Protein AF-G0JTK8-F1 (afdb_monomer_lite)

Radius of gyration: 29.59 Å; chains: 1; bounding box: 89×39×54 Å

pLDDT: mean 81.81, std 18.95, range [41.31, 98.69]

Secondary structure (DSSP, 8-state):
-------SSTT-----HHHHTT------S-HHHHHHHHHHHHHHHHHHHHHHHHHHHHHHHHHHHHHHHHTTSS------------PPP------

Organism: NCBI:txid743299

Sequence (95 aa):
MELASTGTTGSHQRIGPEHVLKLVLHVPNAISEQQAIAAILSDMDTEITTLESRRNKTKRLKQGMMQELLTGRIRLPMEHSAVSVKTKPTVGMLQ

Structure (mmCIF, N/CA/C/O backbone):
data_AF-G0JTK8-F1
#
_entry.id   AF-G0JTK8-F1
#
loop_
_atom_site.group_PDB
_atom_site.id
_atom_site.type_symbol
_atom_site.label_atom_id
_atom_site.label_alt_id
_atom_site.label_comp_id
_atom_site.label_asym_id
_atom_site.label_entity_id
_atom_site.label_seq_id
_atom_site.pdbx_PDB_ins_code
_atom_site.Cartn_x
_atom_site.Cartn_y
_atom_site.Cartn_z
_atom_site.occupancy
_atom_site.B_iso_or_equiv
_atom_site.auth_seq_id
_atom_site.auth_comp_id
_atom_site.auth_asym_id
_atom_site.auth_atom_id
_atom_site.pdbx_PDB_model_num
ATOM 1 N N . MET A 1 1 ? 31.969 -5.053 1.521 1.00 41.66 1 MET A N 1
ATOM 2 C CA . MET A 1 1 ? 31.195 -3.883 1.061 1.00 41.66 1 MET A CA 1
ATOM 3 C C . MET A 1 1 ? 31.315 -2.843 2.163 1.00 41.66 1 MET A C 1
ATOM 5 O O . MET A 1 1 ? 30.762 -3.045 3.234 1.00 41.66 1 MET A O 1
ATOM 9 N N . GLU A 1 2 ? 32.192 -1.859 1.973 1.00 41.31 2 GLU A N 1
ATOM 10 C CA . GLU A 1 2 ? 32.526 -0.843 2.979 1.00 41.31 2 GLU A CA 1
ATOM 11 C C . GLU A 1 2 ? 31.340 0.113 3.165 1.00 41.31 2 GLU A C 1
ATOM 13 O O . GLU A 1 2 ? 30.800 0.634 2.189 1.00 41.31 2 GLU A O 1
ATOM 18 N N . LEU A 1 3 ? 30.898 0.312 4.406 1.00 48.00 3 LEU A N 1
ATOM 19 C CA . LEU A 1 3 ? 29.802 1.224 4.724 1.00 48.00 3 LEU A CA 1
ATOM 20 C C . LEU A 1 3 ? 30.316 2.666 4.625 1.00 48.00 3 LEU A C 1
ATOM 22 O O . LEU A 1 3 ? 30.929 3.183 5.556 1.00 48.00 3 LEU A O 1
ATOM 26 N N . ALA A 1 4 ? 30.048 3.310 3.486 1.00 51.16 4 ALA A N 1
ATOM 27 C CA . ALA A 1 4 ? 30.326 4.720 3.207 1.00 51.16 4 ALA A CA 1
ATOM 28 C C . ALA A 1 4 ? 29.389 5.654 4.002 1.00 51.16 4 ALA A C 1
ATOM 30 O O . ALA A 1 4 ? 28.544 6.367 3.464 1.00 51.16 4 ALA A O 1
ATOM 31 N N . SER A 1 5 ? 29.528 5.620 5.325 1.00 51.78 5 SER A N 1
ATOM 32 C CA . SER A 1 5 ? 28.862 6.513 6.266 1.00 51.78 5 SER A CA 1
ATOM 33 C C . SER A 1 5 ? 29.713 7.763 6.486 1.00 51.78 5 SER A C 1
ATOM 35 O O . SER A 1 5 ? 30.521 7.815 7.413 1.00 51.78 5 SER A O 1
ATOM 37 N N . THR A 1 6 ? 29.526 8.804 5.679 1.00 63.22 6 THR A N 1
ATOM 38 C CA . THR A 1 6 ? 30.150 10.110 5.944 1.00 63.22 6 THR A CA 1
ATOM 39 C C . THR A 1 6 ? 29.228 10.958 6.819 1.00 63.22 6 THR A C 1
ATOM 41 O O . THR A 1 6 ? 28.495 11.819 6.338 1.00 63.22 6 THR A O 1
ATOM 44 N N . GLY A 1 7 ? 29.255 10.684 8.123 1.00 54.94 7 GLY A N 1
ATOM 45 C CA . GLY A 1 7 ? 28.652 11.521 9.156 1.00 54.94 7 GLY A CA 1
ATOM 46 C C . GLY A 1 7 ? 29.516 11.492 10.413 1.00 54.94 7 GLY A C 1
ATOM 47 O O . GLY A 1 7 ? 29.771 10.424 10.966 1.00 54.94 7 GLY A O 1
ATOM 48 N N . THR A 1 8 ? 29.999 12.651 10.859 1.00 62.47 8 THR A N 1
ATOM 49 C CA . THR A 1 8 ? 30.563 12.802 12.205 1.00 62.47 8 THR A CA 1
ATOM 50 C C . THR A 1 8 ? 29.412 12.659 13.198 1.00 62.47 8 THR A C 1
ATOM 52 O O . THR A 1 8 ? 28.479 13.458 13.154 1.00 62.47 8 THR A O 1
ATOM 55 N N . THR A 1 9 ? 29.479 11.647 14.066 1.00 60.41 9 THR A N 1
ATOM 56 C CA . THR A 1 9 ? 28.398 11.193 14.963 1.00 60.41 9 THR A CA 1
ATOM 57 C C . THR A 1 9 ? 27.285 10.454 14.207 1.00 60.41 9 THR A C 1
ATOM 59 O O . THR A 1 9 ? 26.580 11.023 13.380 1.00 60.41 9 THR A O 1
ATOM 62 N N . GLY A 1 10 ? 27.130 9.155 14.484 1.00 59.59 10 GLY A N 1
ATOM 63 C CA . GLY A 1 10 ? 26.256 8.210 13.770 1.00 59.59 10 GLY A CA 1
ATOM 64 C C . GLY A 1 10 ? 24.741 8.434 13.889 1.00 59.59 10 GLY A C 1
ATOM 65 O O . GLY A 1 10 ? 23.996 7.462 13.876 1.00 59.59 10 GLY A O 1
ATOM 66 N N . SER A 1 11 ? 24.268 9.676 14.022 1.00 66.44 11 SER A N 1
ATOM 67 C CA . SER A 1 11 ? 22.844 10.006 14.140 1.00 66.44 11 SER A CA 1
ATOM 68 C C . SER A 1 11 ? 22.182 10.451 12.830 1.00 66.44 11 SER A C 1
ATOM 70 O O . SER A 1 11 ? 20.962 10.392 12.749 1.00 66.44 11 SER A O 1
ATOM 72 N N . HIS A 1 12 ? 22.928 10.806 11.774 1.00 67.19 12 HIS A N 1
ATOM 73 C CA . HIS A 1 12 ? 22.353 11.138 10.459 1.00 67.19 12 HIS A CA 1
ATOM 74 C C . HIS A 1 12 ? 23.293 10.750 9.306 1.00 67.19 12 HIS A C 1
ATOM 76 O O . HIS A 1 12 ? 24.052 11.570 8.791 1.00 67.19 12 HIS A O 1
ATOM 82 N N . GLN A 1 13 ? 23.240 9.484 8.882 1.00 73.44 13 GLN A N 1
ATOM 83 C CA . GLN A 1 13 ? 23.918 9.040 7.662 1.00 73.44 13 GLN A CA 1
ATOM 84 C C . GLN A 1 13 ? 23.171 9.550 6.434 1.00 73.44 13 GLN A C 1
ATOM 86 O O . GLN A 1 13 ? 22.026 9.179 6.175 1.00 73.44 13 GLN A O 1
ATOM 91 N N . ARG A 1 14 ? 23.838 10.408 5.663 1.00 79.56 14 ARG A N 1
ATOM 92 C CA . ARG A 1 14 ? 23.318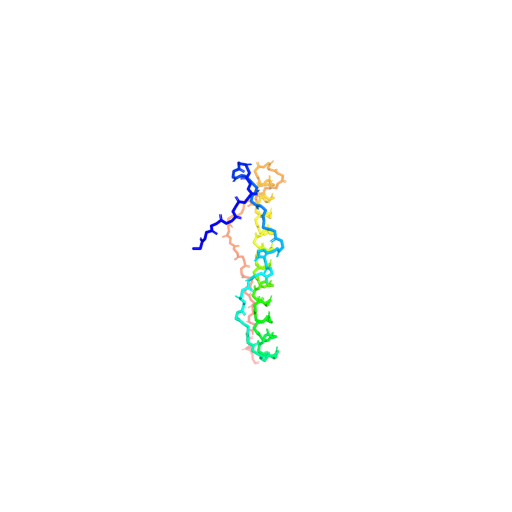 10.885 4.387 1.00 79.56 14 ARG A CA 1
ATOM 93 C C . ARG A 1 14 ? 23.700 9.901 3.288 1.00 79.56 14 ARG A C 1
ATOM 95 O O . ARG A 1 14 ? 24.882 9.688 3.034 1.00 79.56 14 ARG A O 1
ATOM 102 N N . ILE A 1 15 ? 22.705 9.360 2.594 1.00 85.19 15 ILE A N 1
ATOM 103 C CA . ILE A 1 15 ? 22.927 8.626 1.347 1.00 85.19 15 ILE A CA 1
ATOM 104 C C . ILE A 1 15 ? 22.989 9.663 0.226 1.00 85.19 15 ILE A C 1
ATOM 106 O O . ILE A 1 15 ? 21.973 10.235 -0.165 1.00 85.19 15 ILE A O 1
ATOM 110 N N . GLY A 1 16 ? 24.200 9.978 -0.230 1.00 88.50 16 GLY A N 1
ATOM 111 C CA . GLY A 1 16 ? 24.395 10.875 -1.366 1.00 88.50 16 GLY A CA 1
ATOM 112 C C . GLY A 1 16 ? 23.908 10.266 -2.696 1.00 88.50 16 GLY A C 1
ATOM 113 O O . GLY A 1 16 ? 23.878 9.037 -2.832 1.00 88.50 16 GLY A O 1
ATOM 114 N N . PRO A 1 17 ? 23.520 11.096 -3.687 1.00 85.38 17 PRO A N 1
ATOM 115 C CA . PRO A 1 17 ? 23.044 10.636 -4.997 1.00 85.38 17 PRO A CA 1
ATOM 116 C C . PRO A 1 17 ? 24.018 9.686 -5.702 1.00 85.38 17 PRO A C 1
ATOM 118 O O . PRO A 1 17 ? 23.600 8.753 -6.382 1.00 85.38 17 PRO A O 1
ATOM 121 N N . GLU A 1 18 ? 25.319 9.884 -5.496 1.00 88.44 18 GLU A N 1
ATOM 122 C CA . GLU A 1 18 ? 26.394 9.058 -6.038 1.00 88.44 18 GLU A CA 1
ATOM 123 C C . GLU A 1 18 ? 26.308 7.590 -5.610 1.00 88.44 18 GLU A C 1
ATOM 125 O O . GLU A 1 18 ? 26.762 6.713 -6.344 1.00 88.44 18 GLU A O 1
ATOM 130 N N . HIS A 1 19 ? 25.725 7.310 -4.444 1.00 87.75 19 HIS A N 1
ATOM 131 C CA . HIS A 1 19 ? 25.525 5.947 -3.962 1.00 87.75 19 HIS A CA 1
ATOM 132 C C . HIS A 1 19 ? 24.295 5.302 -4.597 1.00 87.75 19 HIS A C 1
ATOM 134 O O . HIS A 1 19 ? 24.340 4.124 -4.937 1.00 87.75 19 HIS A O 1
ATOM 140 N N . VAL A 1 20 ? 23.228 6.076 -4.818 1.00 90.94 20 VAL A N 1
ATOM 141 C CA . VAL A 1 20 ? 21.999 5.590 -5.465 1.00 90.94 20 VAL A CA 1
ATOM 142 C C . VAL A 1 20 ? 22.243 5.308 -6.948 1.00 90.94 20 VAL A C 1
ATOM 144 O O . VAL A 1 20 ? 21.840 4.265 -7.449 1.00 90.94 20 VAL A O 1
ATOM 147 N N . LEU A 1 21 ? 22.968 6.189 -7.643 1.00 92.50 21 LEU A N 1
ATOM 148 C CA . LEU A 1 21 ? 23.276 6.037 -9.072 1.00 92.50 21 LEU A CA 1
ATOM 149 C C . LEU A 1 21 ? 24.198 4.846 -9.381 1.00 92.50 21 LEU A C 1
ATOM 151 O O . LEU A 1 21 ? 24.236 4.384 -10.516 1.00 92.50 21 LEU A O 1
ATOM 155 N N . LYS A 1 22 ? 24.942 4.347 -8.386 1.00 93.00 22 LYS A N 1
ATOM 156 C CA . LYS A 1 22 ? 25.809 3.163 -8.517 1.00 93.00 22 LYS A CA 1
ATOM 157 C C . LYS A 1 22 ? 25.083 1.846 -8.246 1.00 93.00 22 LYS A C 1
ATOM 159 O O . LYS A 1 22 ? 25.705 0.789 -8.357 1.00 93.00 22 LYS A O 1
ATOM 164 N N . LEU A 1 23 ? 23.807 1.882 -7.860 1.00 92.81 23 LEU A N 1
ATOM 165 C CA . LEU A 1 23 ? 23.047 0.665 -7.607 1.00 92.81 23 LEU A CA 1
ATOM 166 C C . LEU A 1 23 ? 22.861 -0.109 -8.912 1.00 92.81 23 LEU A C 1
ATOM 168 O O . LEU A 1 23 ? 22.274 0.381 -9.874 1.00 92.81 23 LEU A O 1
ATOM 172 N N . VAL A 1 24 ? 23.350 -1.346 -8.922 1.00 92.94 24 VAL A N 1
ATOM 173 C CA . VAL A 1 24 ? 23.090 -2.292 -10.005 1.00 92.94 24 VAL A CA 1
ATOM 174 C C . VAL A 1 24 ? 21.773 -2.989 -9.697 1.00 92.94 24 VAL A C 1
ATOM 176 O O . VAL A 1 24 ? 21.664 -3.713 -8.708 1.00 92.94 24 VAL A O 1
ATOM 179 N N . LEU A 1 25 ? 20.772 -2.751 -10.539 1.00 90.50 25 LEU A N 1
ATOM 180 C CA . LEU A 1 25 ? 19.450 -3.352 -10.412 1.00 90.50 25 LEU A CA 1
ATOM 181 C C . LEU A 1 25 ? 19.263 -4.415 -11.489 1.00 90.50 25 LEU A C 1
ATOM 183 O O . LEU A 1 25 ? 19.479 -4.162 -12.673 1.00 90.50 25 LEU A O 1
ATOM 187 N N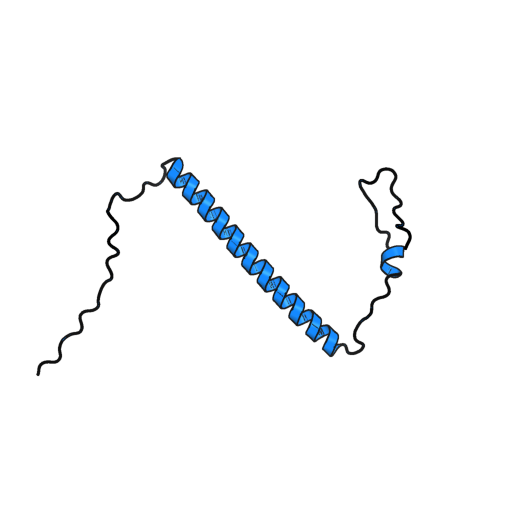 . HIS A 1 26 ? 18.824 -5.596 -11.068 1.00 91.38 26 HIS A N 1
ATOM 188 C CA . HIS A 1 26 ? 18.367 -6.630 -11.985 1.00 91.38 26 HIS A CA 1
ATOM 189 C C . HIS A 1 26 ? 16.884 -6.398 -12.238 1.00 91.38 26 HIS A C 1
ATOM 191 O O . HIS A 1 26 ? 16.060 -6.600 -11.347 1.00 91.38 26 HIS A O 1
ATOM 197 N N . VAL A 1 27 ? 16.561 -5.934 -13.440 1.00 93.19 27 VAL A N 1
ATOM 198 C CA . VAL A 1 27 ? 15.187 -5.672 -13.865 1.00 93.19 27 VAL A CA 1
ATOM 199 C C . VAL A 1 27 ? 14.836 -6.584 -15.038 1.00 93.19 27 VAL A C 1
ATOM 201 O O . VAL A 1 27 ? 15.691 -6.816 -15.897 1.00 93.19 27 VAL A O 1
ATOM 204 N N . PRO A 1 28 ? 13.603 -7.112 -15.106 1.00 95.50 28 PRO A N 1
ATOM 205 C CA . PRO A 1 28 ? 13.153 -7.840 -16.284 1.00 95.50 28 PRO A CA 1
ATOM 206 C C . PRO A 1 28 ? 13.233 -6.965 -17.537 1.00 95.50 28 PRO A C 1
ATOM 208 O O . PRO A 1 28 ? 12.847 -5.800 -17.503 1.00 95.50 28 PRO A O 1
ATOM 211 N N . ASN A 1 29 ? 13.701 -7.513 -18.661 1.00 94.50 29 ASN A N 1
ATOM 212 C CA . ASN A 1 29 ? 13.851 -6.737 -19.902 1.00 94.50 29 ASN A CA 1
ATOM 213 C C . ASN A 1 29 ? 12.500 -6.343 -20.524 1.00 94.50 29 ASN A C 1
ATOM 215 O O . ASN A 1 29 ? 12.406 -5.341 -21.231 1.00 94.50 29 ASN A O 1
ATOM 219 N N . ALA A 1 30 ? 11.453 -7.135 -20.287 1.00 97.81 30 ALA A N 1
ATOM 220 C CA . ALA A 1 30 ? 10.126 -6.886 -20.828 1.00 97.81 30 ALA A CA 1
ATOM 221 C C . ALA A 1 30 ? 9.358 -5.883 -19.958 1.00 97.81 30 ALA A C 1
ATOM 223 O O . ALA A 1 30 ? 9.088 -6.133 -18.784 1.00 97.81 30 ALA A O 1
ATOM 224 N N . ILE A 1 31 ? 8.930 -4.767 -20.555 1.00 97.44 31 ILE A N 1
ATOM 225 C CA . ILE A 1 31 ? 8.117 -3.754 -19.861 1.00 97.44 31 ILE A CA 1
ATOM 226 C C . ILE A 1 31 ? 6.785 -4.335 -19.368 1.00 97.44 31 ILE A C 1
ATOM 228 O O . ILE A 1 31 ? 6.332 -3.983 -18.284 1.00 97.44 31 ILE A O 1
ATOM 232 N N . SER A 1 32 ? 6.181 -5.258 -20.120 1.00 97.94 32 SER A N 1
ATOM 233 C CA . SER A 1 32 ? 4.947 -5.937 -19.706 1.00 97.94 32 SER A CA 1
ATOM 234 C C . SER A 1 32 ? 5.124 -6.732 -18.411 1.00 97.94 32 SER A C 1
ATOM 236 O O . SER A 1 32 ? 4.243 -6.722 -17.556 1.00 97.94 32 SER A O 1
ATOM 238 N N . GLU A 1 33 ? 6.275 -7.383 -18.235 1.00 97.69 33 GLU A N 1
ATOM 239 C CA . GLU A 1 33 ? 6.604 -8.119 -17.014 1.00 97.69 33 GLU A CA 1
ATOM 240 C C . GLU A 1 33 ? 6.819 -7.161 -15.838 1.00 97.69 33 GLU A C 1
ATOM 242 O O . GLU A 1 33 ? 6.259 -7.373 -14.764 1.00 97.69 33 GLU A O 1
ATOM 247 N N . GLN A 1 34 ? 7.538 -6.053 -16.053 1.00 97.81 34 GLN A N 1
ATOM 248 C CA . GLN A 1 34 ? 7.703 -5.014 -15.030 1.00 97.81 34 GLN A CA 1
ATOM 249 C C . GLN A 1 34 ? 6.354 -4.439 -14.577 1.00 97.81 34 GLN A C 1
ATOM 251 O O . GLN A 1 34 ? 6.125 -4.276 -13.381 1.00 97.81 34 GLN A O 1
ATOM 256 N N . GLN A 1 35 ? 5.448 -4.164 -15.519 1.00 98.25 35 GLN A N 1
ATOM 257 C CA . GLN A 1 35 ? 4.104 -3.662 -15.227 1.00 98.25 35 GLN A CA 1
ATOM 258 C C . GLN A 1 35 ? 3.266 -4.680 -14.455 1.00 98.25 35 GLN A C 1
ATOM 260 O O . GLN A 1 35 ? 2.585 -4.300 -13.507 1.00 98.25 35 GLN A O 1
AT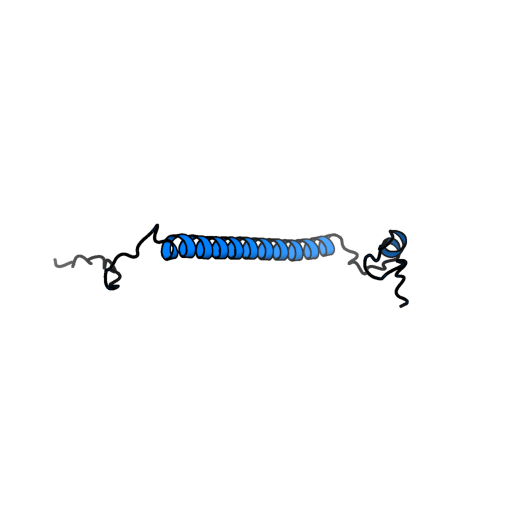OM 265 N N . ALA A 1 36 ? 3.333 -5.961 -14.824 1.00 98.06 36 ALA A N 1
ATOM 266 C CA . ALA A 1 36 ? 2.615 -7.017 -14.119 1.00 98.06 36 ALA A CA 1
ATOM 267 C C . ALA A 1 36 ? 3.096 -7.154 -12.666 1.00 98.06 36 ALA A C 1
ATOM 269 O O . ALA A 1 36 ? 2.279 -7.203 -11.748 1.00 98.06 36 ALA A O 1
ATOM 270 N N . ILE A 1 37 ? 4.416 -7.144 -12.448 1.00 97.12 37 ILE A N 1
ATOM 271 C CA . ILE A 1 37 ? 5.006 -7.173 -11.103 1.00 97.12 37 ILE A CA 1
ATOM 272 C C . ILE A 1 37 ? 4.584 -5.929 -10.311 1.00 97.12 37 ILE A C 1
ATOM 274 O O . ILE A 1 37 ? 4.128 -6.048 -9.175 1.00 97.12 37 ILE A O 1
ATOM 278 N N . ALA A 1 38 ? 4.695 -4.740 -10.910 1.00 97.81 38 ALA A N 1
ATOM 279 C CA . ALA A 1 38 ? 4.337 -3.484 -10.259 1.00 97.81 38 ALA A CA 1
ATOM 280 C C . ALA A 1 38 ? 2.851 -3.423 -9.880 1.00 97.81 38 ALA A C 1
ATOM 282 O O . ALA A 1 38 ? 2.529 -2.963 -8.786 1.00 97.81 38 ALA A O 1
ATOM 283 N N . ALA A 1 39 ? 1.957 -3.905 -10.747 1.00 98.44 39 ALA A N 1
ATOM 284 C CA . ALA A 1 39 ? 0.523 -3.959 -10.476 1.00 98.44 39 ALA A CA 1
ATOM 285 C C . ALA A 1 39 ? 0.223 -4.850 -9.266 1.00 98.44 39 ALA A C 1
ATOM 287 O O . ALA A 1 39 ? -0.405 -4.398 -8.315 1.00 98.44 39 ALA A O 1
ATOM 288 N N . ILE A 1 40 ? 0.769 -6.069 -9.252 1.00 98.38 40 ILE A N 1
ATOM 289 C CA . ILE A 1 40 ? 0.577 -7.023 -8.153 1.00 98.38 40 ILE A CA 1
ATOM 290 C C . ILE A 1 40 ? 1.073 -6.445 -6.818 1.00 98.38 40 ILE A C 1
ATOM 292 O O . ILE A 1 40 ? 0.385 -6.557 -5.806 1.00 98.38 40 ILE A O 1
ATOM 296 N N . LEU A 1 41 ? 2.246 -5.803 -6.799 1.00 98.38 41 LEU A N 1
ATOM 297 C CA . LEU A 1 41 ? 2.775 -5.176 -5.582 1.00 98.38 41 LEU A CA 1
ATOM 298 C C . LEU A 1 41 ? 1.929 -3.973 -5.133 1.00 98.38 41 LEU A C 1
ATOM 300 O O . LEU A 1 41 ? 1.647 -3.834 -3.945 1.00 98.38 41 LEU A O 1
ATOM 304 N N . SER A 1 42 ? 1.472 -3.148 -6.076 1.00 98.50 42 SER A N 1
ATOM 305 C CA . SER A 1 42 ? 0.625 -1.982 -5.780 1.00 98.50 42 SER A CA 1
ATOM 306 C C . SER A 1 42 ? -0.737 -2.387 -5.211 1.00 98.50 42 SER A C 1
ATOM 308 O O . SER A 1 42 ? -1.267 -1.725 -4.314 1.00 98.50 42 SER A O 1
ATOM 310 N N . ASP A 1 43 ? -1.300 -3.489 -5.706 1.00 98.62 43 ASP A N 1
ATOM 311 C CA . ASP A 1 43 ? -2.550 -4.046 -5.194 1.00 98.62 43 ASP A CA 1
ATOM 312 C C . ASP A 1 43 ? -2.381 -4.506 -3.739 1.00 98.62 43 ASP A C 1
ATOM 314 O O . ASP A 1 43 ? -3.210 -4.174 -2.887 1.00 98.62 43 ASP A O 1
ATOM 318 N N . MET A 1 44 ? -1.268 -5.181 -3.418 1.00 98.62 44 MET A N 1
ATOM 319 C CA . MET A 1 44 ? -0.953 -5.577 -2.039 1.00 98.62 44 MET A CA 1
ATOM 320 C C . MET A 1 44 ? -0.790 -4.368 -1.112 1.00 98.62 44 MET A C 1
ATOM 322 O O . MET A 1 44 ? -1.353 -4.356 -0.016 1.00 98.62 44 MET A O 1
ATOM 326 N N . ASP A 1 45 ? -0.075 -3.327 -1.543 1.00 98.69 45 ASP A N 1
ATOM 327 C CA . ASP A 1 45 ? 0.089 -2.095 -0.758 1.00 98.69 45 ASP A CA 1
ATOM 328 C C . ASP A 1 45 ? -1.258 -1.404 -0.492 1.00 98.69 45 ASP A C 1
ATOM 330 O O . ASP A 1 45 ? -1.526 -0.905 0.611 1.00 98.69 45 ASP A O 1
ATOM 334 N N . THR A 1 46 ? -2.147 -1.414 -1.487 1.00 98.50 46 THR A N 1
ATOM 335 C CA . THR A 1 46 ? -3.505 -0.868 -1.369 1.00 98.50 46 THR A CA 1
ATOM 336 C C . THR A 1 46 ? -4.333 -1.659 -0.356 1.00 98.50 46 THR A C 1
ATOM 338 O O . THR A 1 46 ? -5.037 -1.072 0.480 1.00 98.50 46 THR A O 1
AT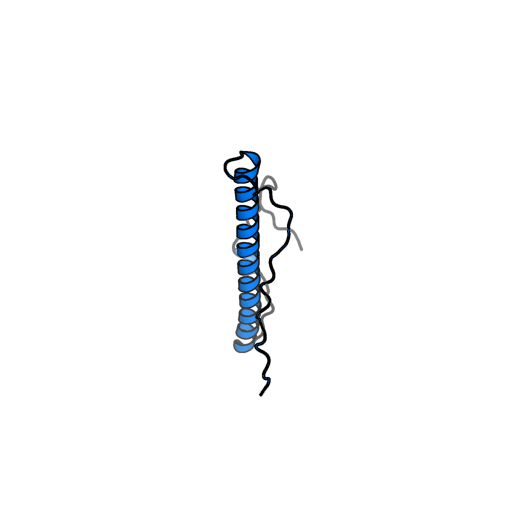OM 341 N N . GLU A 1 47 ? -4.233 -2.988 -0.380 1.00 98.50 47 GLU A N 1
ATOM 342 C CA . GLU A 1 47 ? -4.906 -3.860 0.580 1.00 98.50 47 GLU A CA 1
ATOM 343 C C . GLU A 1 47 ? -4.394 -3.623 2.008 1.00 98.50 47 GLU A C 1
ATOM 345 O O . GLU A 1 47 ? -5.197 -3.393 2.921 1.00 98.50 47 GLU A O 1
ATOM 350 N N . ILE A 1 48 ? -3.072 -3.581 2.201 1.00 98.62 48 ILE A N 1
ATOM 351 C CA . ILE A 1 48 ? -2.441 -3.300 3.499 1.00 98.62 48 ILE A CA 1
ATOM 352 C C . ILE A 1 48 ? -2.932 -1.959 4.044 1.00 98.62 48 ILE A C 1
ATOM 354 O O . ILE A 1 48 ? -3.445 -1.893 5.164 1.00 98.62 48 ILE A O 1
ATOM 358 N N . THR A 1 49 ? -2.870 -0.903 3.233 1.00 98.56 49 THR A N 1
ATOM 359 C CA . THR A 1 49 ? -3.308 0.444 3.626 1.00 98.56 49 THR A CA 1
ATOM 360 C C . THR A 1 49 ? -4.779 0.455 4.052 1.00 98.56 49 THR A C 1
ATOM 362 O O . THR A 1 49 ? -5.164 1.070 5.056 1.00 98.56 49 THR A O 1
ATOM 365 N N . THR A 1 50 ? -5.624 -0.272 3.322 1.00 98.56 50 THR A N 1
ATOM 366 C CA . THR A 1 50 ? -7.054 -0.395 3.628 1.00 98.56 50 THR A CA 1
ATOM 367 C C . THR A 1 50 ? -7.283 -1.100 4.966 1.00 98.56 50 THR A C 1
ATOM 369 O O . THR A 1 50 ? -8.073 -0.636 5.802 1.00 98.56 50 THR A O 1
ATOM 372 N N . LEU A 1 51 ? -6.569 -2.201 5.209 1.00 98.56 51 LEU A N 1
ATOM 373 C CA . LEU A 1 51 ? -6.647 -2.961 6.455 1.00 98.56 51 LEU A CA 1
ATOM 374 C C . LEU A 1 51 ? -6.148 -2.146 7.651 1.00 98.56 51 LEU A C 1
ATOM 376 O O . LEU A 1 51 ? -6.796 -2.132 8.704 1.00 98.56 51 LEU A O 1
ATOM 380 N N . GLU A 1 52 ? -5.047 -1.416 7.496 1.00 98.69 52 GLU A N 1
ATOM 381 C CA . GLU A 1 52 ? -4.515 -0.532 8.531 1.00 98.69 52 GLU A CA 1
ATOM 382 C C . GLU A 1 52 ? -5.486 0.598 8.872 1.00 98.69 52 GLU A C 1
ATOM 384 O O . GLU A 1 52 ? -5.752 0.858 10.051 1.00 98.69 52 GLU A O 1
ATOM 389 N N . SER A 1 53 ? -6.094 1.220 7.860 1.00 98.44 53 SER A N 1
ATOM 390 C CA . SER A 1 53 ? -7.125 2.242 8.048 1.00 98.44 53 SER A CA 1
ATOM 391 C C . SER A 1 53 ? -8.315 1.698 8.844 1.00 98.44 53 SER A C 1
ATOM 393 O O . SER A 1 53 ? -8.736 2.298 9.844 1.00 98.44 53 SER A O 1
ATOM 395 N N . ARG A 1 54 ? -8.810 0.506 8.480 1.00 98.44 54 ARG A N 1
ATOM 396 C CA . ARG A 1 54 ? -9.895 -0.171 9.202 1.00 98.44 54 ARG A CA 1
ATOM 397 C C . ARG A 1 54 ? -9.501 -0.471 10.646 1.00 98.44 54 ARG A C 1
ATOM 399 O O . ARG A 1 54 ? -10.252 -0.135 11.563 1.00 98.44 54 ARG A O 1
ATOM 406 N N . ARG A 1 55 ? -8.313 -1.035 10.869 1.00 98.31 55 ARG A N 1
ATOM 407 C CA . ARG A 1 55 ? -7.778 -1.330 12.207 1.00 98.31 55 ARG A CA 1
ATOM 408 C C . ARG A 1 55 ? -7.703 -0.067 13.063 1.00 98.31 55 ARG A C 1
ATOM 410 O O . ARG A 1 55 ? -8.139 -0.076 14.215 1.00 98.31 55 ARG A O 1
ATOM 417 N N . ASN A 1 56 ? -7.193 1.027 12.505 1.00 98.38 56 ASN A N 1
ATOM 418 C CA . ASN A 1 56 ? -7.058 2.303 13.202 1.00 98.38 56 ASN A CA 1
ATOM 419 C C . ASN A 1 56 ? -8.420 2.936 13.507 1.00 98.38 56 ASN A C 1
ATOM 421 O O . ASN A 1 56 ? -8.611 3.498 14.587 1.00 98.38 56 ASN A O 1
ATOM 425 N N . LYS A 1 57 ? -9.400 2.813 12.605 1.00 98.31 57 LYS A N 1
ATOM 426 C CA . LYS A 1 57 ? -10.787 3.224 12.864 1.00 98.31 57 LYS A CA 1
ATOM 427 C C . LYS A 1 57 ? -11.391 2.430 14.023 1.00 98.31 57 LYS A C 1
ATOM 429 O O . LYS A 1 57 ? -11.924 3.031 14.952 1.00 98.31 57 LYS A O 1
ATOM 434 N N . THR A 1 58 ? -11.250 1.106 14.024 1.00 98.00 58 THR A N 1
ATOM 435 C CA . THR A 1 58 ? -11.760 0.250 15.106 1.00 98.00 58 THR A CA 1
ATOM 436 C C . THR A 1 58 ? -11.094 0.558 16.446 1.00 98.00 58 THR A C 1
ATOM 438 O O . THR A 1 58 ? -11.786 0.656 17.458 1.00 98.00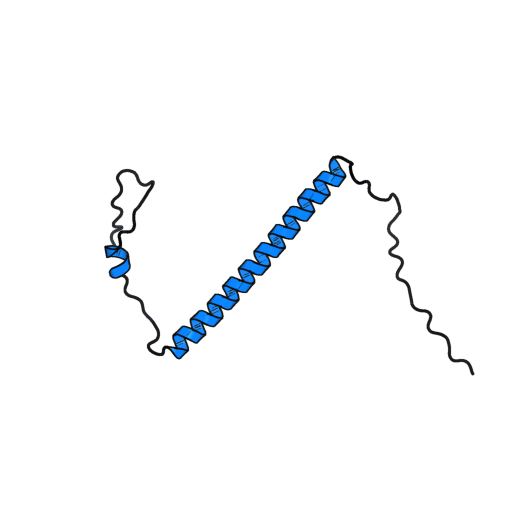 58 THR A O 1
ATOM 441 N N . LYS A 1 59 ? -9.771 0.780 16.475 1.00 98.19 59 LYS A N 1
ATOM 442 C CA . LYS A 1 59 ? -9.060 1.198 17.696 1.00 98.19 59 LYS A CA 1
ATOM 443 C C . LYS A 1 59 ? -9.601 2.518 18.248 1.00 98.19 59 LYS A C 1
ATOM 445 O O . LYS A 1 59 ? -9.874 2.598 19.443 1.00 98.19 59 LYS A O 1
ATOM 450 N N . ARG A 1 60 ? -9.810 3.518 17.384 1.00 97.38 60 ARG A N 1
ATOM 451 C CA . ARG A 1 60 ? -10.378 4.818 17.779 1.00 97.38 60 ARG A CA 1
ATOM 452 C C . ARG A 1 60 ? -11.799 4.687 18.320 1.00 97.38 60 ARG A C 1
ATOM 454 O O . ARG A 1 60 ? -12.097 5.263 19.358 1.00 97.38 60 ARG A O 1
ATOM 461 N N . LEU A 1 61 ? -12.648 3.886 17.673 1.00 97.12 61 LEU A N 1
ATOM 462 C CA . LEU A 1 61 ? -14.004 3.619 18.161 1.00 97.12 61 LEU A CA 1
ATOM 463 C C . LEU A 1 61 ? -13.993 2.932 19.528 1.00 97.12 61 LEU A C 1
ATOM 465 O O . LEU A 1 61 ? -14.708 3.365 20.423 1.00 97.12 61 LEU A O 1
ATOM 469 N N . LYS A 1 62 ? -13.143 1.914 19.720 1.00 96.12 62 LYS A N 1
ATOM 470 C CA . LYS A 1 62 ? -12.979 1.248 21.020 1.00 96.12 62 LYS A CA 1
ATOM 471 C C . LYS A 1 62 ? -12.555 2.242 22.103 1.00 96.12 62 LYS A C 1
ATOM 473 O O . LYS A 1 62 ? -13.111 2.216 23.196 1.00 96.12 62 LYS A O 1
ATOM 478 N N . GLN A 1 63 ? -11.584 3.103 21.805 1.00 96.56 63 GLN A N 1
ATOM 479 C CA . GLN A 1 63 ? -11.109 4.115 22.746 1.00 96.56 63 GLN A CA 1
ATOM 480 C C . GLN A 1 63 ? -12.207 5.134 23.082 1.00 96.56 63 GLN A C 1
ATOM 482 O O . GLN A 1 63 ? -12.425 5.415 24.256 1.00 96.56 63 GLN A O 1
ATOM 487 N N . GLY A 1 64 ? -12.935 5.629 22.078 1.00 95.12 64 GLY A N 1
ATOM 488 C CA . GLY A 1 64 ? -14.061 6.543 22.273 1.00 95.12 64 GLY A CA 1
ATOM 489 C C . GLY A 1 64 ? -15.192 5.914 23.089 1.00 95.12 64 GLY A C 1
ATOM 490 O O . GLY A 1 64 ? -15.627 6.496 24.073 1.00 95.12 64 GLY A O 1
ATOM 491 N N . MET A 1 65 ? -15.611 4.689 22.754 1.00 95.12 65 MET A N 1
ATOM 492 C CA . MET A 1 65 ? -16.624 3.956 23.523 1.00 95.12 65 MET A CA 1
ATOM 493 C C . MET A 1 65 ? -16.201 3.744 24.975 1.00 95.12 65 MET A C 1
ATOM 495 O O . MET A 1 65 ? -17.001 3.962 25.878 1.00 95.12 65 MET A O 1
ATOM 499 N N . MET A 1 66 ? -14.950 3.339 25.210 1.00 94.50 66 MET A N 1
ATOM 500 C CA . MET A 1 66 ? -14.430 3.175 26.567 1.00 94.50 66 MET A CA 1
ATOM 501 C C . MET A 1 66 ? -14.507 4.493 27.340 1.00 94.50 66 MET A C 1
ATOM 503 O O . MET A 1 66 ? -14.946 4.507 28.485 1.00 94.50 66 MET A O 1
ATOM 507 N N . GLN A 1 67 ? -14.141 5.601 26.697 1.00 93.44 67 GLN A N 1
ATOM 508 C CA . GLN A 1 67 ? -14.208 6.925 27.297 1.00 93.44 67 GLN A CA 1
ATOM 509 C C . GLN A 1 67 ? -15.654 7.318 27.642 1.00 93.44 67 GLN A C 1
ATOM 511 O O . GLN A 1 67 ? -15.890 7.798 28.743 1.00 93.44 67 GLN A O 1
ATOM 516 N N . GLU A 1 68 ? -16.628 7.075 26.761 1.00 93.38 68 GLU A N 1
ATOM 517 C CA . GLU A 1 68 ? -18.048 7.353 27.033 1.00 93.38 68 GLU A CA 1
ATOM 518 C C . GLU A 1 68 ? -18.625 6.503 28.175 1.00 93.38 68 GLU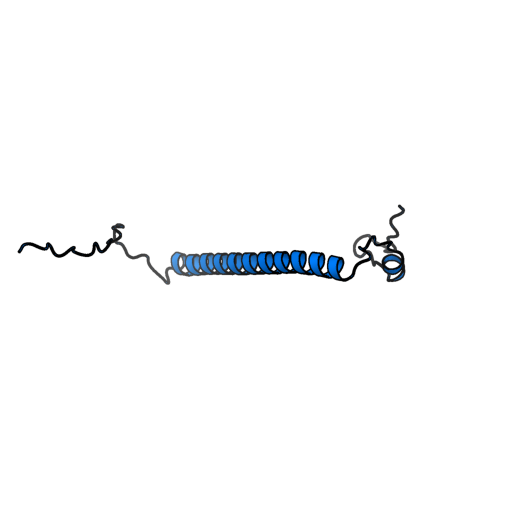 A C 1
ATOM 520 O O . GLU A 1 68 ? -19.408 7.008 28.985 1.00 93.38 68 GLU A O 1
ATOM 525 N N . LEU A 1 69 ? -18.224 5.231 28.264 1.00 92.94 69 LEU A N 1
ATOM 526 C CA . LEU A 1 69 ? -18.692 4.297 29.291 1.00 92.94 69 LEU A CA 1
ATOM 527 C C . LEU A 1 69 ? -18.045 4.565 30.657 1.00 92.94 69 LEU A C 1
ATOM 529 O O . LEU A 1 69 ? -18.752 4.627 31.660 1.00 92.94 69 LEU A O 1
ATOM 533 N N . LEU A 1 70 ? -16.722 4.764 30.709 1.00 92.56 70 LEU A N 1
ATOM 534 C CA . LEU A 1 70 ? -15.986 4.956 31.966 1.00 92.56 70 LEU A CA 1
ATOM 535 C C . LEU A 1 70 ? -16.226 6.328 32.595 1.00 92.56 70 LEU A C 1
ATOM 537 O O . LEU A 1 70 ? -16.306 6.425 33.815 1.00 92.56 70 LEU A O 1
ATOM 541 N N . THR A 1 71 ? -16.388 7.388 31.795 1.00 92.44 71 THR A N 1
ATOM 542 C CA . THR A 1 71 ? -16.822 8.689 32.341 1.00 92.44 71 THR A CA 1
ATOM 543 C C . THR A 1 71 ? -18.320 8.734 32.591 1.00 92.44 71 THR A C 1
ATOM 545 O O . THR A 1 71 ? -18.844 9.738 33.067 1.00 92.44 71 THR A O 1
ATOM 548 N N . GLY A 1 72 ? -19.031 7.677 32.205 1.00 84.75 72 GLY A N 1
ATOM 549 C CA . GLY A 1 72 ? -20.445 7.562 32.439 1.00 84.75 72 GLY A CA 1
ATOM 550 C C . GLY A 1 72 ? -21.301 8.573 31.677 1.00 84.75 72 GLY A C 1
ATOM 551 O O . GLY A 1 72 ? -22.363 8.954 32.170 1.00 84.75 72 GLY A O 1
ATOM 552 N N . ARG A 1 73 ? -20.871 8.992 30.488 1.00 88.50 73 ARG A N 1
ATOM 553 C CA . ARG A 1 73 ? -21.726 9.757 29.572 1.00 88.50 73 ARG A CA 1
ATOM 554 C C . ARG A 1 73 ? -22.778 8.862 28.914 1.00 88.50 73 ARG A C 1
ATOM 556 O O . ARG A 1 73 ? -23.890 9.312 28.665 1.00 88.50 73 ARG A O 1
ATOM 563 N N . ILE A 1 74 ? -22.459 7.581 28.722 1.00 86.62 74 ILE A N 1
ATOM 564 C CA . ILE A 1 74 ? -23.388 6.536 28.272 1.00 86.62 74 ILE A CA 1
ATOM 565 C C . ILE A 1 74 ? -23.448 5.436 29.344 1.00 86.62 74 ILE A C 1
ATOM 567 O O . ILE A 1 74 ? -22.428 5.071 29.929 1.00 86.62 74 ILE A O 1
ATOM 571 N N . ARG A 1 75 ? -24.646 4.913 29.636 1.00 87.50 75 ARG A N 1
ATOM 572 C CA . ARG A 1 75 ? -24.869 3.764 30.536 1.00 87.50 75 ARG A CA 1
ATOM 573 C C . ARG A 1 75 ? -25.280 2.543 29.723 1.00 87.50 75 ARG A C 1
ATOM 575 O O . ARG A 1 75 ? -25.963 2.674 28.711 1.00 87.50 75 ARG A O 1
ATOM 582 N N . LEU A 1 76 ? -24.878 1.363 30.184 1.00 84.50 76 LEU A N 1
ATOM 583 C CA . LEU A 1 76 ? -25.373 0.113 29.619 1.00 84.50 76 LEU A CA 1
ATOM 584 C C . LEU A 1 76 ? -26.830 -0.098 30.062 1.00 84.50 76 LEU A C 1
ATOM 586 O O . LEU A 1 76 ? -27.136 0.146 31.231 1.00 84.50 76 LEU A O 1
ATOM 590 N N . PRO A 1 77 ? -27.727 -0.533 29.163 1.00 82.12 77 PRO A N 1
ATOM 591 C CA . PRO A 1 77 ? -29.065 -0.942 29.560 1.00 82.12 77 PRO A CA 1
ATOM 592 C C . PRO A 1 77 ? -28.962 -2.177 30.460 1.00 82.12 77 PRO A C 1
ATOM 594 O O . PRO A 1 77 ? -28.257 -3.137 30.147 1.00 82.12 77 PRO A O 1
ATOM 597 N N . MET A 1 78 ? -29.646 -2.125 31.598 1.00 59.97 78 MET A N 1
ATOM 598 C CA . MET A 1 78 ? -29.630 -3.154 32.635 1.00 59.97 78 MET A CA 1
ATOM 599 C C . MET A 1 78 ? -30.631 -4.256 32.278 1.00 59.97 78 MET A C 1
ATOM 601 O O . MET A 1 78 ? -31.590 -4.459 33.001 1.00 59.97 78 MET A O 1
ATOM 605 N N . GLU A 1 79 ? -30.467 -4.933 31.145 1.00 54.09 79 GLU A N 1
ATOM 606 C CA . GLU A 1 79 ? -31.340 -6.057 30.797 1.00 54.09 79 GLU A CA 1
ATOM 607 C C . GLU A 1 79 ? -30.498 -7.270 30.428 1.00 54.09 79 GLU A C 1
ATOM 609 O O . GLU A 1 79 ? -29.625 -7.215 29.556 1.00 54.09 79 GLU A O 1
ATOM 614 N N . HIS A 1 80 ? -30.760 -8.371 31.132 1.00 54.22 80 HIS A N 1
ATOM 615 C CA . HIS A 1 80 ? -30.202 -9.676 30.831 1.00 54.22 80 HIS A CA 1
ATOM 616 C C . HIS A 1 80 ? -30.400 -9.989 29.345 1.00 54.22 80 HIS A C 1
ATOM 618 O O . HIS A 1 80 ? -31.499 -9.942 28.796 1.00 54.22 80 HIS A O 1
ATOM 624 N N . SER A 1 81 ? -29.290 -10.301 28.693 1.00 51.56 81 SER A N 1
ATOM 625 C CA . SER A 1 81 ? -29.176 -10.643 27.286 1.00 51.56 81 SER A CA 1
ATOM 626 C C . SER A 1 81 ? -30.081 -11.818 26.889 1.00 51.56 81 SER A C 1
ATOM 628 O O . SER A 1 81 ? -29.687 -12.976 27.006 1.00 51.56 81 SER A O 1
ATOM 630 N N . ALA A 1 82 ? -31.255 -11.531 26.334 1.00 46.44 82 ALA A N 1
ATOM 631 C CA . ALA A 1 82 ? -31.934 -12.427 25.408 1.00 46.44 82 ALA A CA 1
ATOM 632 C C . ALA A 1 82 ? -32.052 -11.697 24.070 1.00 46.44 82 ALA A C 1
ATOM 634 O O . ALA A 1 82 ? -32.885 -10.811 23.882 1.00 46.44 82 ALA A O 1
ATOM 635 N N . VAL A 1 83 ? -31.166 -12.044 23.135 1.00 58.38 83 VAL A N 1
ATOM 636 C CA . VAL A 1 83 ? -31.297 -11.633 21.736 1.00 58.38 83 VAL A CA 1
ATOM 637 C C . VAL A 1 83 ? -32.626 -12.196 21.234 1.00 58.38 83 VAL A C 1
ATOM 639 O O . VAL A 1 83 ? -32.763 -13.404 21.053 1.00 58.38 83 VAL A O 1
ATOM 642 N N . SER A 1 84 ? -33.621 -11.329 21.038 1.00 49.38 84 SER A N 1
ATOM 643 C CA . SER A 1 84 ? -34.891 -11.703 20.419 1.00 49.38 84 SER A CA 1
ATOM 644 C C . SER A 1 84 ? -34.641 -11.996 18.939 1.00 49.38 84 SER A C 1
ATOM 646 O O . SER A 1 84 ? -34.648 -11.104 18.087 1.00 49.38 84 SER A O 1
ATOM 648 N N . VAL A 1 85 ? -34.364 -13.264 18.632 1.00 57.34 85 VAL A N 1
ATOM 649 C CA . VAL A 1 85 ? -34.425 -13.786 17.269 1.00 57.34 85 VAL A CA 1
ATOM 650 C C . VAL A 1 85 ? -35.897 -13.767 16.873 1.00 57.34 85 VAL A C 1
ATOM 652 O O . VAL A 1 85 ? -36.679 -14.604 17.316 1.00 57.34 85 VAL A O 1
ATOM 655 N N . LYS A 1 86 ? -36.295 -12.783 16.063 1.00 58.16 86 LYS A N 1
ATOM 656 C CA . LYS A 1 86 ? -37.623 -12.765 15.443 1.00 58.16 86 LYS A CA 1
ATOM 657 C C . LYS A 1 86 ? -37.717 -13.950 14.479 1.00 58.16 86 LYS A C 1
ATOM 659 O O . LYS A 1 86 ? -37.268 -13.858 13.339 1.00 58.16 86 LYS A O 1
ATOM 664 N N . THR A 1 87 ? -38.272 -15.071 14.929 1.00 55.47 87 THR A N 1
ATOM 665 C CA . THR A 1 87 ? -38.671 -16.162 14.040 1.00 55.47 87 THR A CA 1
ATOM 666 C C . THR A 1 87 ? -39.898 -15.712 13.244 1.00 55.47 87 THR A C 1
ATOM 668 O O . THR A 1 87 ? -40.890 -15.230 13.788 1.00 55.47 87 THR A O 1
ATOM 671 N N . LYS A 1 88 ? -39.799 -15.796 11.915 1.00 48.88 88 LYS A N 1
ATOM 672 C CA . LYS A 1 88 ? -40.894 -15.509 10.981 1.00 48.88 88 LYS A CA 1
ATOM 673 C C . LYS A 1 88 ? -41.948 -16.616 11.140 1.00 48.88 88 LYS A C 1
ATOM 675 O O . LYS A 1 88 ? -41.563 -17.782 11.060 1.00 48.88 88 LYS A O 1
ATOM 680 N N . PRO A 1 89 ? -43.240 -16.316 11.358 1.00 49.94 89 PRO A N 1
ATOM 681 C CA . PRO A 1 89 ? -44.242 -17.367 11.421 1.00 49.94 89 PRO A CA 1
ATOM 682 C C . PRO A 1 89 ? -44.462 -17.917 10.007 1.00 49.94 89 PRO A C 1
ATOM 684 O O . PRO A 1 89 ? -44.866 -17.191 9.098 1.00 49.94 89 PRO A O 1
ATOM 687 N N . THR A 1 90 ? -44.162 -19.200 9.813 1.00 64.94 90 THR A N 1
ATOM 688 C CA . THR A 1 90 ? -44.607 -19.959 8.642 1.00 64.94 90 THR A CA 1
ATOM 689 C C . THR A 1 90 ? -46.105 -20.178 8.802 1.00 64.94 90 THR A C 1
ATOM 691 O O . THR A 1 90 ? -46.535 -20.954 9.652 1.00 64.94 90 THR A O 1
ATOM 694 N N . VAL A 1 91 ? -46.903 -19.444 8.026 1.00 61.22 91 VAL A N 1
ATOM 695 C CA . VAL A 1 91 ? -48.349 -19.662 7.926 1.00 61.22 91 VAL A CA 1
ATOM 696 C C . VAL A 1 91 ? -48.563 -21.072 7.380 1.00 61.22 91 VAL A C 1
ATOM 698 O O . VAL A 1 91 ? -48.123 -21.386 6.275 1.00 61.22 91 VAL A O 1
ATOM 701 N N . GLY A 1 92 ? -49.183 -21.931 8.189 1.00 54.69 92 GLY A N 1
ATOM 702 C CA . GLY A 1 92 ? -49.554 -23.281 7.794 1.00 54.69 92 GLY A CA 1
ATOM 703 C C . GLY A 1 92 ? -50.558 -23.238 6.648 1.00 54.69 92 GLY A C 1
ATOM 704 O O . GLY A 1 92 ? -51.614 -22.621 6.767 1.00 54.69 92 GLY A O 1
ATOM 705 N N . MET A 1 93 ? -50.224 -23.904 5.544 1.00 58.31 93 MET A N 1
ATOM 706 C CA . MET A 1 93 ? -51.210 -24.291 4.543 1.00 58.31 93 MET A CA 1
ATOM 707 C C . MET A 1 93 ? -51.976 -25.490 5.098 1.00 58.31 93 MET A C 1
ATOM 709 O O . MET A 1 93 ? -51.455 -26.601 5.137 1.00 58.31 93 MET A O 1
ATOM 713 N N . LEU A 1 94 ? -53.192 -25.241 5.572 1.00 56.78 94 LEU A N 1
ATOM 714 C CA . LEU A 1 94 ? -54.219 -26.255 5.789 1.00 56.78 94 LEU A CA 1
ATOM 715 C C . LEU A 1 94 ? -55.536 -25.690 5.258 1.00 56.78 94 LEU A C 1
ATOM 717 O O . LEU A 1 94 ? -56.337 -25.150 6.016 1.00 56.78 94 LEU A O 1
ATOM 721 N N . GLN A 1 95 ? -55.686 -25.726 3.936 1.00 50.59 95 GLN A N 1
ATOM 722 C CA . GLN A 1 95 ? -56.719 -26.462 3.197 1.00 50.59 95 GLN A CA 1
ATOM 723 C C . GLN A 1 95 ? -56.484 -26.279 1.697 1.00 50.59 95 GLN A C 1
ATOM 725 O O . GLN A 1 95 ? -56.132 -25.149 1.291 1.00 50.59 95 GLN A O 1
#

Foldseek 3Di:
DDPPQPDDDPPDGDDDPVNVVPDDDDDDPDPVVVVVVVVVVVVVVVVVVVVVVVVVVVVVVVVVVCVCDVVVVDDDPPDDDDPPPPDDDDDDDDD

InterPro domains:
  IPR044946 Type I restriction modification DNA specificity domain superfamily [G3DSA:3.90.220.20] (4-27)
  IPR052021 Type I restriction system S subunit [PTHR30408] (7-74)